Protein AF-A0A960N0N1-F1 (afdb_monomer_lite)

Radius of gyration: 15.4 Å; chains: 1; bounding box: 35×18×45 Å

Foldseek 3Di:
DPPQQCPLLVVLVVLVVVLVVCCVVCVVLVVVLQVQLVVQLCVQQVQQVVPDPVDQGNYHVSCCVVPVGHPSSSSNSSSCRSCVRCVVCVVVVHDDDPD

Sequence (99 aa):
MIPEHYVWLTWATSFLLPWGALFLAFPDRRKAMIWSSLFTMPFGLTEPLFVPEYWNPPSLFDLAQKTGFDLESLVFCFAIGGVGAVLYDLITRRKQIEL

Secondary structure (DSSP, 8-state):
---HHHHHHHHHHHTHHHHHHHHHH-GGGHHHHHHHHHHHGGGGGGHHHHS-TT-----GGGHHHHHS--HHHHHHHHHHHHHHHHHHHHHHT------

Structure (mmCIF, N/CA/C/O backbone):
data_AF-A0A960N0N1-F1
#
_entry.id   AF-A0A960N0N1-F1
#
loop_
_atom_site.group_PDB
_atom_site.id
_atom_site.type_symbol
_atom_site.label_atom_id
_atom_site.label_alt_id
_atom_site.label_comp_id
_atom_site.label_asym_id
_atom_site.label_entity_id
_atom_site.label_seq_id
_atom_site.pdbx_PDB_ins_code
_atom_site.Cartn_x
_atom_site.Cartn_y
_atom_site.Cartn_z
_atom_site.occupancy
_atom_site.B_iso_or_equiv
_atom_site.auth_seq_id
_atom_site.auth_comp_id
_atom_site.auth_asym_id
_atom_site.auth_atom_id
_atom_site.pdbx_PDB_model_num
ATOM 1 N N . MET A 1 1 ? -6.997 -7.630 -24.934 1.00 61.03 1 MET A N 1
ATOM 2 C CA . MET A 1 1 ? -5.742 -8.092 -24.308 1.00 61.03 1 MET A CA 1
ATOM 3 C C . MET A 1 1 ? -5.096 -6.880 -23.671 1.00 61.03 1 MET A C 1
ATOM 5 O O . MET A 1 1 ? -5.067 -5.844 -24.325 1.00 61.03 1 MET A O 1
ATOM 9 N N . ILE A 1 2 ? -4.716 -6.958 -22.396 1.00 63.75 2 ILE A N 1
ATOM 10 C CA . ILE A 1 2 ? -4.048 -5.841 -21.713 1.00 63.75 2 ILE A CA 1
ATOM 11 C C . ILE A 1 2 ? -2.621 -5.769 -22.277 1.00 63.75 2 ILE A C 1
ATOM 13 O O . ILE A 1 2 ? -1.966 -6.810 -22.320 1.00 63.75 2 ILE A O 1
ATOM 17 N N . PRO A 1 3 ? -2.154 -4.604 -22.756 1.00 74.44 3 PRO A N 1
ATOM 18 C CA . PRO A 1 3 ? -0.768 -4.436 -23.177 1.00 74.44 3 PRO A CA 1
ATOM 19 C C . PRO A 1 3 ? 0.203 -4.800 -22.048 1.00 74.44 3 PRO A C 1
ATOM 21 O O . PRO A 1 3 ? -0.056 -4.467 -20.893 1.00 74.44 3 PRO A O 1
ATOM 24 N N . GLU A 1 4 ? 1.318 -5.456 -22.371 1.00 69.19 4 GLU A N 1
ATOM 25 C CA . GLU A 1 4 ? 2.260 -6.011 -21.379 1.00 69.19 4 GLU A CA 1
ATOM 26 C C . GLU A 1 4 ? 2.761 -4.965 -20.369 1.00 69.19 4 GLU A C 1
ATOM 28 O O . GLU A 1 4 ? 2.865 -5.258 -19.181 1.00 69.19 4 GLU A O 1
ATOM 33 N N . HIS A 1 5 ? 2.927 -3.717 -20.812 1.00 69.19 5 HIS A N 1
ATOM 34 C CA . HIS A 1 5 ? 3.337 -2.584 -19.978 1.00 69.19 5 HIS A CA 1
ATOM 35 C C . HIS A 1 5 ? 2.308 -2.143 -18.923 1.00 69.19 5 HIS A C 1
ATOM 37 O O . HIS A 1 5 ? 2.649 -1.426 -17.990 1.00 69.19 5 HIS A O 1
ATOM 43 N N . TYR A 1 6 ? 1.038 -2.539 -19.052 1.00 73.81 6 TYR A N 1
ATOM 44 C CA . TYR A 1 6 ? -0.001 -2.235 -18.063 1.00 73.81 6 TYR A CA 1
ATOM 45 C C . TYR A 1 6 ? -0.303 -3.409 -17.137 1.00 73.81 6 TYR A C 1
ATOM 47 O O . TYR A 1 6 ? -1.053 -3.234 -16.176 1.00 73.81 6 TYR A O 1
ATOM 55 N N . VAL A 1 7 ? 0.228 -4.604 -17.409 1.00 81.38 7 VAL A N 1
ATOM 56 C CA . VAL A 1 7 ? -0.105 -5.809 -16.636 1.00 81.38 7 VAL A CA 1
ATOM 57 C C . VAL A 1 7 ? 0.303 -5.623 -15.176 1.00 81.38 7 VAL A C 1
ATOM 59 O O . VAL A 1 7 ? -0.528 -5.796 -14.285 1.00 81.38 7 VAL A O 1
ATOM 62 N N . TRP A 1 8 ? 1.535 -5.178 -14.936 1.00 77.50 8 TRP A N 1
ATOM 63 C CA . TRP A 1 8 ? 2.066 -4.950 -13.591 1.00 77.50 8 TRP A CA 1
ATOM 64 C C . TRP A 1 8 ? 1.306 -3.863 -12.838 1.00 77.50 8 TRP A C 1
ATOM 66 O O . TRP A 1 8 ? 0.871 -4.089 -11.708 1.00 77.50 8 TRP A O 1
ATOM 76 N N . LEU A 1 9 ? 1.026 -2.736 -13.498 1.00 80.75 9 LEU A N 1
ATOM 77 C CA . LEU A 1 9 ? 0.237 -1.661 -12.901 1.00 80.75 9 LEU A CA 1
ATOM 78 C C . LEU A 1 9 ? -1.183 -2.125 -12.558 1.00 80.75 9 LEU A C 1
ATOM 80 O O . LEU A 1 9 ? -1.710 -1.788 -11.496 1.00 80.75 9 LEU A O 1
ATOM 84 N N . THR A 1 10 ? -1.803 -2.912 -13.438 1.00 84.62 10 THR A N 1
ATOM 85 C CA . THR A 1 10 ? -3.163 -3.428 -13.236 1.00 84.62 10 THR A CA 1
ATOM 86 C C . THR A 1 10 ? -3.216 -4.336 -12.011 1.00 84.62 10 THR A C 1
ATOM 88 O O . THR A 1 10 ? -4.112 -4.194 -11.175 1.00 84.62 10 THR A O 1
ATOM 91 N N . TRP A 1 11 ? -2.241 -5.233 -11.859 1.00 83.31 11 TRP A N 1
ATOM 92 C CA . TRP A 1 11 ? -2.147 -6.104 -10.689 1.00 83.31 11 TRP A CA 1
ATOM 93 C C . TRP A 1 11 ? -1.851 -5.323 -9.410 1.00 83.31 11 TRP A C 1
ATOM 95 O O . TRP A 1 11 ? -2.570 -5.502 -8.428 1.00 83.31 11 TRP A O 1
ATOM 105 N N . ALA A 1 12 ? -0.880 -4.405 -9.427 1.00 85.56 12 ALA A N 1
ATOM 106 C CA . ALA A 1 12 ? -0.570 -3.556 -8.276 1.00 85.56 12 ALA A CA 1
ATOM 107 C C . ALA A 1 12 ? -1.798 -2.750 -7.819 1.00 85.56 12 ALA A C 1
ATOM 109 O O . ALA A 1 12 ? -2.160 -2.753 -6.643 1.00 85.56 12 ALA A O 1
ATOM 110 N N . THR A 1 13 ? -2.515 -2.141 -8.765 1.00 86.69 13 THR A N 1
ATOM 111 C CA . THR A 1 13 ? -3.741 -1.377 -8.489 1.00 86.69 13 THR A CA 1
ATOM 112 C C . THR A 1 13 ? -4.875 -2.274 -7.994 1.00 86.69 13 THR A C 1
ATOM 114 O O . THR A 1 13 ? -5.679 -1.851 -7.167 1.00 86.69 13 THR A O 1
ATOM 117 N N . SER A 1 14 ? -4.936 -3.536 -8.423 1.00 90.12 14 SER A N 1
ATOM 118 C CA . SER A 1 14 ? -5.946 -4.481 -7.929 1.00 90.12 14 SER A CA 1
ATOM 119 C C . SER A 1 14 ? -5.830 -4.723 -6.419 1.00 90.12 14 SER A C 1
ATOM 121 O O . SER A 1 14 ? -6.849 -4.931 -5.763 1.00 90.12 14 SER A O 1
ATOM 123 N N . PHE A 1 15 ? -4.633 -4.603 -5.829 1.00 88.00 15 PHE A N 1
ATOM 124 C CA . PHE A 1 15 ? -4.446 -4.655 -4.371 1.00 88.00 15 PHE A CA 1
ATOM 125 C C . PHE A 1 15 ? -4.953 -3.406 -3.636 1.00 88.00 15 PHE A C 1
ATOM 127 O O . PHE A 1 15 ? -5.234 -3.478 -2.437 1.00 88.00 15 PHE A O 1
ATOM 134 N N . LEU A 1 16 ? -5.175 -2.283 -4.328 1.00 90.38 16 LEU A N 1
ATOM 135 C CA . LEU A 1 16 ? -5.871 -1.141 -3.731 1.00 90.38 16 LEU A CA 1
ATOM 136 C C . LEU A 1 16 ? -7.359 -1.424 -3.501 1.00 90.38 16 LEU A C 1
ATOM 138 O O . LEU A 1 16 ? -7.964 -0.766 -2.659 1.00 90.38 16 LEU A O 1
ATOM 142 N N . LEU A 1 17 ? -7.959 -2.405 -4.186 1.00 92.75 17 LEU A N 1
ATOM 143 C CA . LEU A 1 17 ? -9.361 -2.778 -3.970 1.00 92.75 17 LEU A CA 1
ATOM 144 C C . LEU A 1 17 ? -9.620 -3.297 -2.544 1.00 92.75 17 LEU A C 1
ATOM 146 O O . LEU A 1 17 ? -10.474 -2.717 -1.869 1.00 92.75 17 LEU A O 1
ATOM 150 N N . PRO A 1 18 ? -8.907 -4.323 -2.025 1.00 91.69 18 PRO A N 1
ATOM 151 C CA . PRO A 1 18 ? -9.079 -4.749 -0.639 1.00 91.69 18 PRO A CA 1
ATOM 152 C C . PRO A 1 18 ? -8.662 -3.663 0.358 1.00 91.69 18 PRO A C 1
ATOM 154 O O . PRO A 1 18 ? -9.332 -3.501 1.377 1.00 91.69 18 PRO A O 1
ATOM 157 N N . TRP A 1 19 ? -7.626 -2.871 0.058 1.00 93.31 19 TRP A N 1
ATOM 158 C CA . TRP A 1 19 ? -7.255 -1.720 0.888 1.00 93.31 19 TRP A CA 1
ATOM 159 C C . TRP A 1 19 ? -8.410 -0.715 1.002 1.00 93.31 19 TRP A C 1
ATOM 161 O O . TRP A 1 19 ? -8.806 -0.349 2.105 1.00 93.31 19 TRP A O 1
ATOM 171 N N . GLY A 1 20 ? -9.012 -0.330 -0.126 1.00 91.88 20 GLY A N 1
ATOM 172 C CA . GLY A 1 20 ? -10.136 0.601 -0.188 1.00 91.88 20 GLY A CA 1
ATOM 173 C C . GLY A 1 20 ? -11.393 0.043 0.474 1.00 91.88 20 GLY A C 1
ATOM 174 O O . GLY A 1 20 ? -12.067 0.758 1.213 1.00 91.88 20 GLY A O 1
ATOM 175 N N . ALA A 1 21 ? -11.676 -1.248 0.288 1.00 92.94 21 ALA A N 1
ATOM 176 C CA . ALA A 1 21 ? -12.785 -1.922 0.955 1.00 92.94 21 ALA A CA 1
ATOM 177 C C . ALA A 1 21 ? -12.636 -1.880 2.485 1.00 92.94 21 ALA A C 1
ATOM 179 O O . ALA A 1 21 ? -13.578 -1.499 3.181 1.00 92.94 21 ALA A O 1
ATOM 180 N N . LEU A 1 22 ? -11.446 -2.194 3.012 1.00 90.12 22 LEU A N 1
ATOM 181 C CA . LEU A 1 22 ? -11.157 -2.107 4.448 1.00 90.12 22 LEU A CA 1
ATOM 182 C C . LEU A 1 22 ? -11.195 -0.661 4.954 1.00 90.12 22 LEU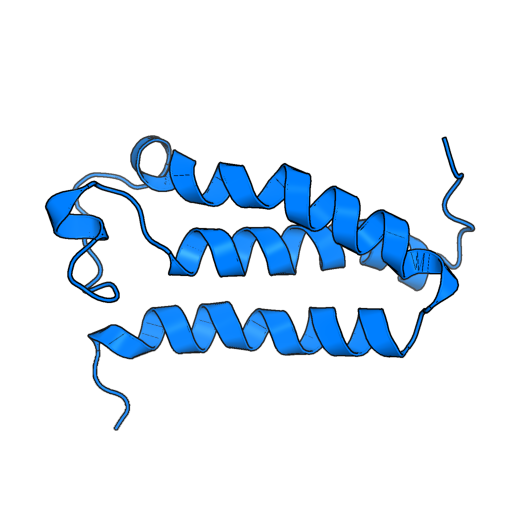 A C 1
ATOM 184 O O . LEU A 1 22 ? -11.762 -0.392 6.012 1.00 90.12 22 LEU A O 1
ATOM 188 N N . PHE A 1 23 ? -10.658 0.278 4.175 1.00 90.12 23 PHE A N 1
ATOM 189 C CA . PHE A 1 23 ? -10.662 1.700 4.503 1.00 90.12 23 PHE A CA 1
ATOM 190 C C . PHE A 1 23 ? -12.088 2.263 4.615 1.00 90.12 23 PHE A C 1
ATOM 192 O O . PHE A 1 23 ? -12.386 3.061 5.510 1.00 90.12 23 PHE A O 1
ATOM 199 N N . LEU A 1 24 ? -12.994 1.843 3.728 1.00 91.56 24 LEU A N 1
ATOM 200 C CA . LEU A 1 24 ? -14.402 2.236 3.767 1.00 91.56 24 LEU A CA 1
ATOM 201 C C . LEU A 1 24 ? -15.162 1.540 4.903 1.00 91.56 24 LEU A C 1
ATOM 203 O O . LEU A 1 24 ? -15.926 2.212 5.594 1.00 91.56 24 LEU A O 1
ATOM 207 N N . ALA A 1 25 ? -14.920 0.246 5.128 1.00 90.88 25 ALA A N 1
ATOM 208 C CA . ALA A 1 25 ? -15.612 -0.551 6.142 1.00 90.88 25 ALA A CA 1
ATOM 209 C C . ALA A 1 25 ? -15.217 -0.205 7.591 1.00 90.88 25 ALA A C 1
ATOM 211 O O . ALA A 1 25 ? -16.056 -0.304 8.484 1.00 90.88 25 ALA A O 1
ATOM 212 N N . PHE A 1 26 ? -13.968 0.215 7.836 1.00 88.25 26 PHE A N 1
ATOM 213 C CA . PHE A 1 26 ? -13.432 0.433 9.186 1.00 88.25 26 PHE A CA 1
ATOM 214 C C . PHE A 1 26 ? -12.891 1.862 9.372 1.00 88.25 26 PHE A C 1
ATOM 216 O O . PHE A 1 26 ? -11.673 2.074 9.376 1.00 88.25 26 PHE A O 1
ATOM 223 N N . PRO A 1 27 ? -13.771 2.868 9.562 1.00 84.94 27 PRO A N 1
ATOM 224 C CA . PRO A 1 27 ? -13.362 4.266 9.703 1.00 84.94 27 PRO A CA 1
ATOM 225 C C . PRO A 1 27 ? -12.411 4.508 10.883 1.00 84.94 27 PRO A C 1
ATOM 227 O O . PRO A 1 27 ? -11.485 5.311 10.763 1.00 84.94 27 PRO A O 1
ATOM 230 N N . ASP A 1 28 ? -12.571 3.750 11.969 1.00 84.88 28 ASP A N 1
ATOM 231 C CA . ASP A 1 28 ? -11.749 3.849 13.182 1.00 84.88 28 ASP A CA 1
ATOM 232 C C . ASP A 1 28 ? -10.273 3.481 12.948 1.00 84.88 28 ASP A C 1
ATOM 234 O O . ASP A 1 28 ? -9.400 3.856 13.726 1.00 84.88 28 ASP A O 1
ATOM 238 N N . ARG A 1 29 ? -9.971 2.740 11.873 1.00 83.75 29 ARG A N 1
ATOM 239 C CA . ARG A 1 29 ? -8.626 2.221 11.567 1.00 83.75 29 ARG A CA 1
ATOM 240 C C . ARG A 1 29 ? -7.913 2.977 10.450 1.00 83.75 29 ARG A C 1
ATOM 242 O O . ARG A 1 29 ? -6.746 2.710 10.171 1.00 83.75 29 ARG A O 1
ATOM 249 N N . ARG A 1 30 ? -8.572 3.965 9.837 1.00 88.00 30 ARG A N 1
ATOM 250 C CA . ARG A 1 30 ? -8.052 4.707 8.675 1.00 88.00 30 ARG A CA 1
ATOM 251 C C . ARG A 1 30 ? -6.709 5.371 8.937 1.00 88.00 30 ARG A C 1
ATOM 253 O O . ARG A 1 30 ? -5.840 5.328 8.072 1.00 88.00 30 ARG A O 1
ATOM 260 N N . LYS A 1 31 ? -6.525 5.963 10.123 1.00 87.00 31 LYS A N 1
ATOM 261 C CA . LYS A 1 31 ? -5.257 6.610 10.493 1.00 87.00 31 LYS A CA 1
ATOM 262 C C . LYS A 1 31 ? -4.103 5.612 10.458 1.00 87.00 31 LYS A C 1
ATOM 264 O O . LYS A 1 31 ? -3.103 5.881 9.806 1.00 87.00 31 LYS A O 1
ATOM 269 N N . ALA A 1 32 ? -4.265 4.459 11.104 1.00 86.75 32 ALA A N 1
ATOM 270 C CA . ALA A 1 32 ? -3.245 3.419 11.118 1.00 86.75 32 ALA A CA 1
ATOM 271 C C . ALA A 1 32 ? -2.958 2.871 9.714 1.00 86.75 32 ALA A C 1
ATOM 273 O O . ALA A 1 32 ? -1.794 2.712 9.351 1.00 86.75 32 ALA A O 1
A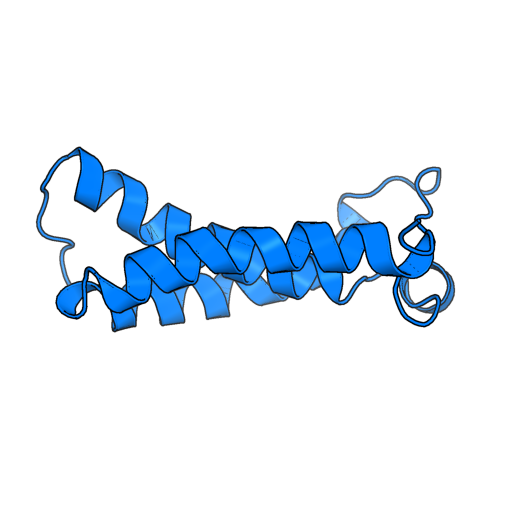TOM 274 N N . MET A 1 33 ? -4.002 2.653 8.903 1.00 90.44 33 MET A N 1
ATOM 275 C CA . MET A 1 33 ? -3.838 2.233 7.510 1.00 90.44 33 MET A CA 1
ATOM 276 C C . MET A 1 33 ? -3.025 3.251 6.714 1.00 90.44 33 MET A C 1
ATOM 278 O O . MET A 1 33 ? -2.053 2.861 6.079 1.00 90.44 33 MET A O 1
ATOM 282 N N . ILE A 1 34 ? -3.376 4.541 6.761 1.00 89.94 34 ILE A N 1
ATOM 283 C CA . ILE A 1 34 ? -2.666 5.593 6.015 1.00 89.94 34 ILE A CA 1
ATOM 284 C C . ILE A 1 34 ? -1.214 5.692 6.476 1.00 89.94 34 ILE A C 1
ATOM 286 O O . ILE A 1 34 ? -0.322 5.685 5.635 1.00 89.94 34 ILE A O 1
ATOM 290 N N . TRP A 1 35 ? -0.967 5.741 7.788 1.00 91.56 35 TRP A N 1
ATOM 291 C CA . TRP A 1 35 ? 0.392 5.831 8.319 1.00 91.56 35 TRP A CA 1
ATOM 292 C C . TRP A 1 35 ? 1.237 4.630 7.915 1.00 91.56 35 TRP A C 1
ATOM 294 O O . TRP A 1 35 ? 2.329 4.808 7.383 1.00 91.56 35 TRP A O 1
ATOM 304 N N . SER A 1 36 ? 0.724 3.411 8.089 1.00 89.56 36 SER A N 1
ATOM 305 C CA . SER A 1 36 ? 1.455 2.214 7.679 1.00 89.56 36 SER A CA 1
ATOM 306 C C . SER A 1 36 ? 1.702 2.184 6.171 1.00 89.56 36 SER A C 1
ATOM 308 O O . SER A 1 36 ? 2.825 1.920 5.748 1.00 89.56 36 SER A O 1
ATOM 310 N N . SER A 1 37 ? 0.700 2.534 5.360 1.00 90.12 37 SER A N 1
ATOM 311 C CA . SER A 1 37 ? 0.836 2.593 3.897 1.00 90.12 37 SER A CA 1
ATOM 312 C C . SER A 1 37 ? 1.884 3.628 3.472 1.00 90.12 37 SER A C 1
ATOM 314 O O . SER A 1 37 ? 2.692 3.362 2.591 1.00 90.12 37 SER A O 1
ATOM 316 N N . LEU A 1 38 ? 1.929 4.791 4.130 1.00 89.00 38 LEU A N 1
ATOM 317 C CA . LEU A 1 38 ? 2.886 5.857 3.825 1.00 89.00 38 LEU A CA 1
ATOM 318 C C . LEU A 1 38 ? 4.318 5.495 4.241 1.00 89.00 38 LEU A C 1
ATOM 320 O O . LEU A 1 38 ? 5.255 5.825 3.526 1.00 89.00 38 LEU A O 1
ATOM 324 N N . PHE A 1 39 ? 4.498 4.802 5.369 1.00 88.50 39 PHE A N 1
ATOM 325 C CA . PHE A 1 39 ? 5.818 4.332 5.811 1.00 88.50 39 PHE A CA 1
ATOM 326 C C . PHE A 1 39 ? 6.334 3.140 5.000 1.00 88.50 39 PHE A C 1
ATOM 328 O O . PHE A 1 39 ? 7.542 2.982 4.846 1.00 88.50 39 PHE A O 1
ATOM 335 N N . THR A 1 40 ? 5.436 2.301 4.484 1.00 86.38 40 THR A N 1
ATOM 336 C CA . THR A 1 40 ? 5.796 1.134 3.663 1.00 86.38 40 THR A CA 1
ATOM 337 C C . THR A 1 40 ? 5.980 1.485 2.191 1.00 86.38 40 THR A C 1
ATOM 339 O O . THR A 1 40 ? 6.787 0.852 1.522 1.00 86.38 40 THR A O 1
ATOM 342 N N . MET A 1 41 ? 5.309 2.523 1.689 1.00 86.38 41 MET A N 1
ATOM 343 C CA . MET A 1 41 ? 5.427 2.978 0.302 1.00 86.38 41 MET A CA 1
ATOM 344 C C . MET A 1 41 ? 6.886 3.203 -0.152 1.00 86.38 41 MET A C 1
ATOM 346 O O . MET A 1 41 ? 7.227 2.671 -1.203 1.00 86.38 41 MET A O 1
ATOM 350 N N . PRO A 1 42 ? 7.784 3.883 0.597 1.00 85.44 42 PRO A N 1
ATOM 351 C CA . PRO A 1 42 ? 9.182 4.067 0.197 1.00 85.44 42 PRO A CA 1
ATOM 352 C C . PRO A 1 42 ? 9.962 2.769 -0.031 1.00 85.44 42 PRO A C 1
ATOM 354 O O . PRO A 1 42 ? 10.941 2.787 -0.769 1.00 85.44 42 PRO A O 1
ATOM 357 N N . PHE A 1 43 ? 9.534 1.642 0.550 1.00 81.50 43 PHE A N 1
ATOM 358 C CA . PHE A 1 43 ? 10.146 0.339 0.268 1.00 81.50 43 PHE A CA 1
ATOM 359 C C . PHE A 1 43 ? 9.870 -0.142 -1.163 1.00 81.50 43 PHE A C 1
ATOM 361 O O . PHE A 1 43 ? 10.600 -0.982 -1.667 1.00 81.50 43 PHE A O 1
ATOM 368 N N . GLY A 1 44 ? 8.890 0.425 -1.868 1.00 80.12 44 GLY A N 1
ATOM 369 C CA . GLY A 1 44 ? 8.756 0.195 -3.308 1.00 80.12 44 GLY A CA 1
ATOM 370 C C . GLY A 1 44 ? 9.954 0.733 -4.103 1.00 80.12 44 GLY A C 1
ATOM 371 O O . GLY A 1 44 ? 10.289 0.179 -5.139 1.00 80.12 44 GLY A O 1
ATOM 372 N N . LEU A 1 45 ? 10.661 1.758 -3.598 1.00 76.69 45 LEU A N 1
ATOM 373 C CA . LEU A 1 45 ? 11.868 2.303 -4.243 1.00 76.69 45 LEU A CA 1
ATOM 374 C C . LEU A 1 45 ? 13.115 1.448 -4.010 1.00 76.69 45 LEU A C 1
ATOM 376 O O . LEU A 1 45 ? 14.139 1.682 -4.646 1.00 76.69 45 LEU A O 1
ATOM 380 N N . THR A 1 46 ? 13.067 0.497 -3.076 1.00 73.69 46 THR A N 1
ATOM 381 C CA . THR A 1 46 ? 14.203 -0.382 -2.780 1.00 73.69 46 THR A CA 1
ATOM 382 C C . THR A 1 46 ? 14.198 -1.651 -3.626 1.00 73.69 46 THR A C 1
ATOM 384 O O . THR A 1 46 ? 15.059 -2.503 -3.433 1.00 73.69 46 THR A O 1
ATOM 387 N N . GLU A 1 47 ? 13.307 -1.750 -4.617 1.00 69.44 47 GLU A N 1
ATOM 388 C CA . GLU A 1 47 ? 13.289 -2.804 -5.635 1.00 69.44 47 GLU A CA 1
ATOM 389 C C . GLU A 1 47 ? 14.665 -3.198 -6.197 1.00 69.44 47 GLU A C 1
ATOM 391 O O . GLU A 1 47 ? 14.957 -4.393 -6.189 1.00 69.44 47 GLU A O 1
ATOM 396 N N . PRO A 1 48 ? 15.563 -2.267 -6.585 1.00 65.62 48 PRO A N 1
ATOM 397 C CA . PRO A 1 48 ? 16.866 -2.646 -7.137 1.00 65.62 48 PRO A CA 1
ATOM 398 C C . PRO A 1 48 ? 17.802 -3.338 -6.128 1.00 65.62 48 PRO A C 1
ATOM 400 O O . PRO A 1 48 ? 18.811 -3.914 -6.525 1.00 65.62 48 PRO A O 1
ATOM 403 N N . LEU A 1 49 ? 17.491 -3.315 -4.825 1.00 63.66 49 LEU A N 1
ATOM 404 C CA . LEU A 1 49 ? 18.213 -4.093 -3.807 1.00 63.66 49 LEU A CA 1
ATOM 405 C C . LEU A 1 49 ? 17.692 -5.533 -3.676 1.00 63.66 49 LEU A C 1
ATOM 407 O O . LEU A 1 49 ? 18.406 -6.390 -3.156 1.00 63.66 49 LEU A O 1
ATOM 411 N N . PHE A 1 50 ? 16.456 -5.797 -4.106 1.00 59.25 50 PHE A N 1
ATOM 412 C CA . PHE A 1 50 ? 15.771 -7.082 -3.926 1.00 59.25 50 PHE A CA 1
ATOM 413 C C . PHE A 1 50 ? 15.558 -7.844 -5.236 1.00 59.25 50 PHE A C 1
ATOM 415 O O . PHE A 1 50 ? 15.448 -9.071 -5.211 1.00 59.25 50 PHE A O 1
ATOM 422 N N . VAL A 1 51 ? 15.500 -7.138 -6.365 1.00 61.47 51 VAL A N 1
ATOM 423 C CA . VAL A 1 51 ? 15.280 -7.706 -7.693 1.00 61.47 51 VAL A CA 1
ATOM 424 C C . VAL A 1 51 ? 16.635 -7.984 -8.348 1.00 61.47 51 VAL A C 1
ATOM 426 O O . VAL A 1 51 ? 17.414 -7.058 -8.570 1.00 61.47 51 VAL A O 1
ATOM 429 N N . PRO A 1 52 ? 16.955 -9.252 -8.657 1.00 62.78 52 PRO A N 1
ATOM 430 C CA . PRO A 1 52 ? 18.172 -9.586 -9.384 1.00 62.78 52 PRO A CA 1
ATOM 431 C C . PRO A 1 52 ? 18.129 -9.044 -10.821 1.00 62.78 52 PRO A C 1
ATOM 433 O O . PRO A 1 52 ? 17.075 -9.060 -11.452 1.00 62.78 52 PRO A O 1
ATOM 436 N N . GLU A 1 53 ? 19.288 -8.686 -11.384 1.00 62.78 53 GLU A N 1
ATOM 437 C CA . GLU A 1 53 ? 19.449 -8.112 -12.740 1.00 62.78 53 GLU A CA 1
ATOM 438 C C . GLU A 1 53 ? 18.775 -8.892 -13.888 1.00 62.78 53 GLU A C 1
ATOM 440 O O . GLU A 1 53 ? 18.555 -8.333 -14.960 1.00 62.78 53 GLU A O 1
ATOM 445 N N . TYR A 1 54 ? 18.433 -10.174 -13.704 1.00 60.03 54 TYR A N 1
ATOM 446 C CA . TYR A 1 54 ? 17.768 -10.970 -14.743 1.00 60.03 54 TYR A CA 1
ATOM 447 C C . TYR A 1 54 ? 16.272 -10.653 -14.906 1.00 60.03 54 TYR A C 1
ATOM 449 O O . TYR A 1 54 ? 15.672 -11.063 -15.902 1.00 60.03 54 TYR A O 1
ATOM 457 N N . TRP A 1 55 ? 15.651 -9.975 -13.937 1.00 64.81 55 TRP A N 1
ATOM 458 C CA . TRP A 1 55 ? 14.220 -9.682 -13.944 1.00 64.81 55 TRP A CA 1
ATOM 459 C C . TRP A 1 55 ? 13.970 -8.227 -14.344 1.00 64.81 55 TRP A C 1
ATOM 461 O O . TRP A 1 55 ? 14.098 -7.316 -13.533 1.00 64.81 55 TRP A O 1
ATOM 471 N N . ASN A 1 56 ? 13.615 -8.023 -15.614 1.00 64.00 56 ASN A N 1
ATOM 472 C CA . ASN A 1 56 ? 13.402 -6.703 -16.202 1.00 64.00 56 ASN A CA 1
ATOM 473 C C . ASN A 1 56 ? 11.986 -6.596 -16.798 1.00 64.00 56 ASN A C 1
ATOM 475 O O . ASN A 1 56 ? 11.799 -6.842 -17.997 1.00 64.00 56 ASN A O 1
ATOM 479 N N . PRO A 1 57 ? 10.963 -6.325 -15.969 1.00 64.75 57 PRO A N 1
ATOM 480 C CA . PRO A 1 57 ? 9.601 -6.202 -16.451 1.00 64.75 57 PRO A CA 1
ATOM 481 C C . PRO A 1 57 ? 9.455 -4.940 -17.319 1.00 64.75 57 PRO A C 1
ATOM 483 O O . PRO A 1 57 ? 10.034 -3.899 -17.005 1.00 64.75 57 PRO A O 1
ATOM 486 N N . PRO A 1 58 ? 8.666 -4.989 -18.407 1.00 61.94 58 PRO A N 1
ATOM 487 C CA . PRO A 1 58 ? 8.256 -3.779 -19.104 1.00 61.94 58 PRO A CA 1
ATOM 488 C C . PRO A 1 58 ? 7.301 -3.011 -18.184 1.00 61.94 58 PRO A C 1
ATOM 490 O O . PRO A 1 58 ? 6.107 -3.309 -18.135 1.00 61.94 58 PRO A O 1
ATOM 493 N N . SER A 1 59 ? 7.834 -2.083 -17.395 1.00 61.25 59 SER A N 1
ATOM 494 C CA . SER A 1 59 ? 7.042 -1.236 -16.507 1.00 61.25 59 SER A CA 1
ATOM 495 C C . SER A 1 59 ? 6.524 0.006 -17.218 1.00 61.25 59 SER A C 1
ATOM 497 O O . SER A 1 59 ? 6.936 0.337 -18.338 1.00 61.25 59 SER A O 1
ATOM 499 N N . LEU A 1 60 ? 5.576 0.704 -16.590 1.00 57.53 60 LEU A N 1
ATOM 500 C CA . LEU A 1 60 ? 5.050 1.957 -17.117 1.00 57.53 60 LEU A CA 1
ATOM 501 C C . LEU A 1 60 ? 6.216 2.923 -17.408 1.00 57.53 60 LEU A C 1
ATOM 503 O O . LEU A 1 60 ? 7.015 3.220 -16.528 1.00 57.53 60 LEU A O 1
ATOM 507 N N . PHE A 1 61 ? 6.313 3.439 -18.637 1.00 58.81 61 PHE A N 1
ATOM 508 C CA . PHE A 1 61 ? 7.377 4.362 -19.091 1.00 58.81 61 PHE A CA 1
ATOM 509 C C . PHE A 1 61 ? 8.815 3.801 -19.176 1.00 58.81 61 PHE A C 1
ATOM 511 O O . PHE A 1 61 ? 9.753 4.587 -19.391 1.00 58.81 61 PHE A O 1
ATOM 518 N N . ASP A 1 62 ? 8.995 2.482 -19.058 1.00 61.81 62 ASP A N 1
ATOM 519 C CA . ASP A 1 62 ? 10.306 1.822 -18.972 1.00 61.81 62 ASP A CA 1
ATOM 520 C C . ASP A 1 62 ? 11.137 2.322 -17.771 1.00 61.81 62 ASP A C 1
ATOM 522 O O . ASP A 1 62 ? 12.361 2.457 -17.855 1.00 61.81 62 ASP A O 1
ATOM 526 N N . LEU A 1 63 ? 10.478 2.661 -16.656 1.00 59.56 63 LEU A N 1
ATOM 527 C CA . LEU A 1 63 ? 11.129 3.172 -15.441 1.00 59.56 63 LEU A CA 1
ATOM 528 C C . LEU A 1 63 ? 12.067 2.124 -14.813 1.00 59.56 63 LEU A C 1
ATOM 530 O O . LEU A 1 63 ? 13.204 2.461 -14.481 1.00 59.56 63 LEU A O 1
ATOM 534 N N . ALA A 1 64 ? 11.688 0.844 -14.802 1.00 61.78 64 ALA A N 1
ATOM 535 C CA . ALA A 1 64 ? 12.565 -0.267 -14.410 1.00 61.78 64 ALA A CA 1
ATOM 536 C C . ALA A 1 64 ? 13.861 -0.258 -15.225 1.00 61.78 64 ALA A C 1
ATOM 538 O O . ALA A 1 64 ? 14.952 -0.387 -14.677 1.00 61.78 64 ALA A O 1
ATOM 539 N N . GLN A 1 65 ? 13.754 -0.036 -16.537 1.00 59.81 65 GLN A N 1
ATOM 540 C CA . GLN A 1 65 ? 14.901 -0.060 -17.446 1.00 59.81 65 GLN A CA 1
ATOM 541 C C . GLN A 1 65 ? 15.775 1.190 -17.343 1.00 59.81 65 GLN A C 1
ATOM 543 O O . GLN A 1 65 ? 16.979 1.119 -17.578 1.00 59.81 65 GLN A O 1
ATOM 548 N N . LYS A 1 66 ? 15.185 2.347 -17.022 1.00 60.94 66 LYS A N 1
ATOM 549 C CA . LYS A 1 66 ? 15.895 3.636 -16.980 1.00 60.94 66 LYS A CA 1
ATOM 550 C C . LYS A 1 66 ? 16.476 3.965 -15.614 1.00 60.94 66 LYS A C 1
ATOM 552 O O . LYS A 1 66 ? 17.508 4.627 -15.543 1.00 60.94 66 LYS A O 1
ATOM 557 N N . THR A 1 67 ? 15.799 3.563 -14.546 1.00 62.09 67 THR A N 1
ATOM 558 C CA . THR A 1 67 ? 16.116 3.983 -13.178 1.00 62.09 67 THR A CA 1
ATOM 559 C C . THR A 1 67 ? 16.185 2.830 -12.183 1.00 62.09 67 THR A C 1
ATOM 561 O O . THR A 1 67 ? 16.609 3.055 -11.052 1.00 62.09 67 THR A O 1
ATOM 564 N N . GLY A 1 68 ? 15.814 1.609 -12.584 1.00 63.94 68 GLY A N 1
ATOM 565 C CA . GLY A 1 68 ? 15.863 0.425 -11.723 1.00 63.94 68 GLY A CA 1
ATOM 566 C C . GLY A 1 68 ? 14.762 0.365 -10.662 1.00 63.94 68 GLY A C 1
ATOM 567 O O . GLY A 1 68 ? 14.862 -0.461 -9.765 1.00 63.94 68 GLY A O 1
ATOM 568 N N . PHE A 1 69 ? 13.745 1.233 -10.729 1.00 67.94 69 PHE A N 1
ATOM 569 C CA . PHE A 1 69 ? 12.615 1.257 -9.792 1.00 67.94 69 PHE A CA 1
ATOM 570 C C . PHE A 1 69 ? 11.289 1.410 -10.541 1.00 67.94 69 PHE A C 1
ATOM 572 O O . PHE A 1 69 ? 11.244 2.147 -11.531 1.00 67.94 69 PHE A O 1
ATOM 579 N N . ASP A 1 70 ? 10.221 0.801 -10.016 1.00 74.38 70 ASP A N 1
ATOM 580 C CA . ASP A 1 70 ? 8.879 0.864 -10.600 1.00 74.38 70 ASP A CA 1
ATOM 581 C C . ASP A 1 70 ? 7.860 1.607 -9.722 1.00 74.38 70 ASP A C 1
ATOM 583 O O . ASP A 1 70 ? 7.845 1.535 -8.488 1.00 74.38 70 ASP A O 1
ATOM 587 N N . LEU A 1 71 ? 6.956 2.345 -10.376 1.00 75.56 71 LEU A N 1
ATOM 588 C CA . LEU A 1 71 ? 5.850 3.046 -9.709 1.00 75.56 71 LEU A CA 1
ATOM 589 C C . LEU A 1 71 ? 4.801 2.045 -9.198 1.00 75.56 71 LEU A C 1
ATOM 591 O O . LEU A 1 71 ? 4.124 2.275 -8.196 1.00 75.56 71 LEU A O 1
ATOM 595 N N . GLU A 1 72 ? 4.682 0.917 -9.884 1.00 80.56 72 GLU A N 1
ATOM 596 C CA . GLU A 1 72 ? 3.842 -0.220 -9.547 1.00 80.56 72 GLU A CA 1
ATOM 597 C C . GLU A 1 72 ? 4.168 -0.755 -8.148 1.00 80.56 72 GLU A C 1
ATOM 599 O O . GLU A 1 72 ? 3.261 -1.005 -7.348 1.00 80.56 72 GLU A O 1
ATOM 604 N N . SER A 1 73 ? 5.456 -0.841 -7.820 1.00 81.44 73 SER A N 1
ATOM 605 C CA . SER A 1 73 ? 5.952 -1.319 -6.529 1.00 81.44 73 SER A CA 1
ATOM 606 C C . SER A 1 73 ? 5.603 -0.368 -5.390 1.00 81.44 73 SER A C 1
ATOM 608 O O . SER A 1 73 ? 5.213 -0.815 -4.312 1.00 81.44 73 SER A O 1
ATOM 610 N N . LEU A 1 74 ? 5.616 0.947 -5.634 1.00 85.00 74 LEU A N 1
ATOM 611 C CA . LEU A 1 74 ? 5.131 1.942 -4.669 1.00 85.00 74 LEU A CA 1
ATOM 612 C C . LEU A 1 74 ? 3.647 1.734 -4.337 1.00 85.00 74 LEU A C 1
ATOM 614 O O . LEU A 1 74 ? 3.264 1.736 -3.165 1.00 85.00 74 LEU A O 1
ATOM 618 N N . VAL A 1 75 ? 2.814 1.531 -5.364 1.00 86.44 75 VAL A N 1
ATOM 619 C CA . VAL A 1 75 ? 1.366 1.304 -5.210 1.00 86.44 75 VAL A CA 1
ATOM 620 C C . VAL A 1 75 ? 1.093 -0.006 -4.472 1.00 86.44 75 VAL A C 1
ATOM 622 O O . VAL A 1 75 ? 0.248 -0.056 -3.576 1.00 86.44 75 VAL A O 1
ATOM 625 N N . PHE A 1 76 ? 1.834 -1.056 -4.813 1.00 86.56 76 PHE A N 1
ATOM 626 C CA . PHE A 1 76 ? 1.716 -2.359 -4.175 1.00 86.56 76 PHE A CA 1
ATOM 627 C C . PHE A 1 76 ? 2.137 -2.327 -2.699 1.00 86.56 76 PHE A C 1
ATOM 629 O O . PHE A 1 76 ? 1.377 -2.776 -1.835 1.00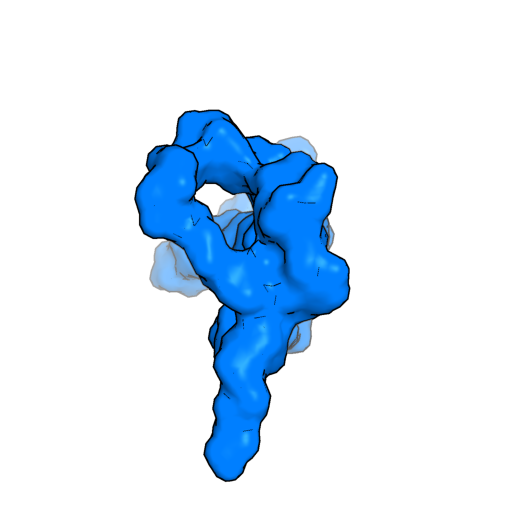 86.56 76 PHE A O 1
ATOM 636 N N . CYS A 1 77 ? 3.302 -1.748 -2.387 1.00 88.00 77 CYS A N 1
ATOM 637 C CA . CYS A 1 77 ? 3.785 -1.603 -1.013 1.00 88.00 77 CYS A CA 1
ATOM 638 C C . CYS A 1 77 ? 2.830 -0.759 -0.164 1.00 88.00 77 CYS A C 1
ATOM 640 O O . CYS A 1 77 ? 2.526 -1.144 0.965 1.00 88.00 77 CYS A O 1
ATOM 642 N N . PHE A 1 78 ? 2.291 0.329 -0.724 1.00 91.38 78 PHE A N 1
ATOM 643 C CA . PHE A 1 78 ? 1.251 1.126 -0.075 1.00 91.38 78 PHE A CA 1
ATOM 644 C C . PHE A 1 78 ? 0.026 0.265 0.276 1.00 91.38 78 PHE A C 1
ATOM 646 O O . PHE A 1 78 ? -0.421 0.244 1.425 1.00 91.38 78 PHE A O 1
ATOM 653 N N . ALA A 1 79 ? -0.500 -0.482 -0.701 1.00 90.06 79 ALA A N 1
ATOM 654 C CA . ALA A 1 79 ? -1.690 -1.304 -0.519 1.00 90.06 79 ALA A CA 1
ATOM 655 C C . ALA A 1 79 ? -1.483 -2.403 0.538 1.00 90.06 79 ALA A C 1
ATOM 657 O O . ALA A 1 79 ? -2.299 -2.552 1.451 1.00 90.06 79 ALA A O 1
ATOM 658 N N . ILE A 1 80 ? -0.380 -3.153 0.456 1.00 91.12 80 ILE A N 1
ATOM 659 C CA . ILE A 1 80 ? -0.103 -4.243 1.399 1.00 91.12 80 ILE A CA 1
ATOM 660 C C . ILE A 1 80 ? 0.228 -3.720 2.794 1.00 91.12 80 ILE A C 1
ATOM 662 O O . ILE A 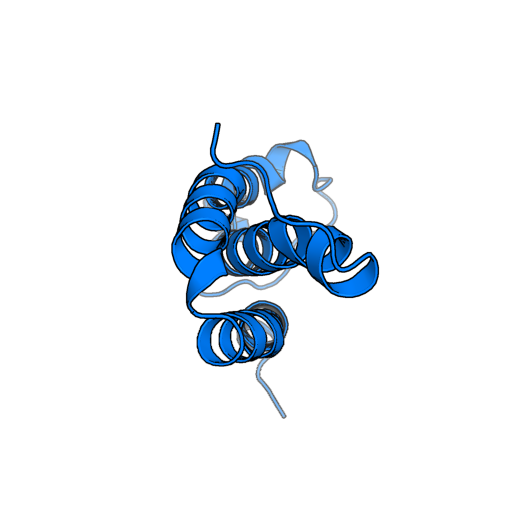1 80 ? -0.235 -4.317 3.764 1.00 91.12 80 ILE A O 1
ATOM 666 N N . GLY A 1 81 ? 0.965 -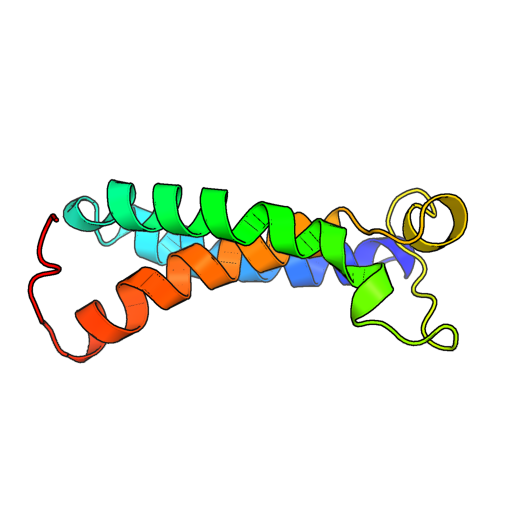2.616 2.926 1.00 89.69 81 GLY A N 1
ATOM 667 C CA . GLY A 1 81 ? 1.285 -2.049 4.235 1.00 89.69 81 GLY A CA 1
ATOM 668 C C . GLY A 1 81 ? 0.033 -1.681 5.024 1.00 89.69 81 GLY A C 1
ATOM 669 O O . GLY A 1 81 ? -0.156 -2.133 6.153 1.00 89.69 81 GLY A O 1
ATOM 670 N N . GLY A 1 82 ? -0.890 -0.948 4.393 1.00 88.56 82 GLY A N 1
ATOM 671 C CA . GLY A 1 82 ? -2.152 -0.578 5.030 1.00 88.56 82 GLY A CA 1
ATOM 672 C C . GLY A 1 82 ? -3.041 -1.768 5.371 1.00 88.56 82 GLY A C 1
ATOM 673 O O . GLY A 1 82 ? -3.604 -1.800 6.463 1.00 88.56 82 GLY A O 1
ATOM 674 N N . VAL A 1 83 ? -3.154 -2.753 4.471 1.00 91.00 83 VAL A N 1
ATOM 675 C CA . VAL A 1 83 ? -3.926 -3.978 4.734 1.00 91.00 83 VAL A CA 1
ATOM 676 C C . VAL A 1 83 ? -3.286 -4.768 5.876 1.00 91.00 83 VAL A C 1
ATOM 678 O O . VAL A 1 83 ? -3.971 -5.101 6.839 1.00 91.00 83 VAL A O 1
ATOM 681 N N . GLY A 1 84 ? -1.977 -5.022 5.820 1.00 88.19 84 GLY A N 1
ATOM 682 C CA . GLY A 1 84 ? -1.241 -5.797 6.820 1.00 88.19 84 GLY A CA 1
ATOM 683 C C . GLY A 1 84 ? -1.313 -5.200 8.225 1.00 88.19 84 GLY A C 1
ATOM 684 O O . GLY A 1 84 ? -1.458 -5.945 9.193 1.00 88.19 84 GLY A O 1
ATOM 685 N N . ALA A 1 85 ? -1.309 -3.869 8.339 1.00 87.38 85 ALA A N 1
ATOM 686 C CA . ALA A 1 85 ? -1.406 -3.171 9.620 1.00 87.38 85 ALA A CA 1
ATOM 687 C C . ALA A 1 85 ? -2.728 -3.394 10.365 1.00 87.38 85 ALA A C 1
ATOM 689 O O . ALA A 1 85 ? -2.762 -3.267 11.586 1.00 87.38 85 ALA A O 1
ATOM 690 N N . VAL A 1 86 ? -3.814 -3.699 9.650 1.00 87.81 86 VAL A N 1
ATOM 691 C CA . VAL A 1 86 ? -5.152 -3.837 10.252 1.00 87.81 86 VAL A CA 1
ATOM 692 C C . VAL A 1 86 ? -5.717 -5.243 10.144 1.00 87.81 86 VAL A C 1
ATOM 694 O O . VAL A 1 86 ? -6.572 -5.612 10.944 1.00 87.81 86 VAL A O 1
ATOM 697 N N . LEU A 1 87 ? -5.251 -6.051 9.189 1.00 88.75 87 LEU A N 1
ATOM 698 C CA . LEU A 1 87 ? -5.814 -7.370 8.904 1.00 88.75 87 LEU A CA 1
ATOM 699 C C . LEU A 1 87 ? -5.774 -8.282 10.134 1.00 88.75 87 LEU A C 1
ATOM 701 O O . LEU A 1 87 ? -6.775 -8.915 10.467 1.00 88.75 87 LEU A O 1
ATOM 705 N N . TYR A 1 88 ? -4.644 -8.308 10.843 1.00 86.81 88 TYR A N 1
ATOM 706 C CA . TYR A 1 88 ? -4.493 -9.112 12.055 1.00 86.81 88 TYR A CA 1
ATOM 707 C C . TYR A 1 88 ? -5.457 -8.672 13.165 1.00 86.81 88 TYR A C 1
ATOM 709 O O . TYR A 1 88 ? -6.135 -9.506 13.773 1.00 86.81 88 TYR A O 1
ATOM 717 N N . ASP A 1 89 ? -5.567 -7.365 13.401 1.00 85.50 89 ASP A N 1
ATOM 718 C CA . ASP A 1 89 ? -6.448 -6.804 14.428 1.00 85.50 89 ASP A CA 1
ATOM 719 C C . ASP A 1 89 ? -7.924 -7.051 14.110 1.00 85.50 89 ASP A C 1
ATOM 721 O O . ASP A 1 89 ? -8.713 -7.351 15.008 1.00 85.50 89 ASP A O 1
ATOM 725 N N . LEU A 1 90 ? -8.296 -6.984 12.829 1.00 86.25 90 LEU A N 1
ATOM 726 C CA . LEU A 1 90 ? -9.647 -7.280 12.358 1.00 86.25 90 LEU A CA 1
ATOM 727 C C . LEU A 1 90 ? -10.001 -8.760 12.536 1.00 86.25 90 LEU A C 1
ATOM 729 O O . LEU A 1 90 ? -11.083 -9.068 13.038 1.00 86.25 90 LEU A O 1
ATOM 733 N N . ILE A 1 91 ? -9.086 -9.674 12.191 1.00 88.12 91 ILE A N 1
ATOM 734 C CA . ILE A 1 91 ? -9.288 -11.123 12.360 1.00 88.12 91 ILE A CA 1
ATOM 735 C C . ILE A 1 91 ? -9.380 -11.485 13.847 1.00 88.12 91 ILE A C 1
ATOM 737 O O . ILE A 1 91 ? -10.259 -12.244 14.254 1.00 88.12 91 ILE A O 1
ATOM 741 N N . THR A 1 92 ? -8.504 -10.917 14.676 1.00 87.31 92 THR A N 1
ATOM 742 C CA . THR A 1 92 ? -8.453 -11.210 16.117 1.00 87.31 92 THR A CA 1
ATOM 743 C C . THR A 1 92 ? -9.428 -10.376 16.954 1.00 87.31 92 THR A C 1
ATOM 745 O O . THR A 1 92 ? -9.510 -10.574 18.167 1.00 87.31 92 THR A O 1
ATOM 748 N N . ARG A 1 93 ? -10.182 -9.460 16.324 1.00 81.50 93 ARG A N 1
ATOM 749 C CA . ARG A 1 93 ? -11.092 -8.484 16.957 1.00 81.50 93 ARG A CA 1
ATOM 750 C C . ARG A 1 93 ? -10.442 -7.684 18.091 1.00 81.50 93 ARG A C 1
ATOM 752 O O . ARG A 1 93 ? -11.122 -7.265 19.031 1.00 81.50 93 ARG A O 1
ATOM 759 N N . ARG A 1 94 ? -9.127 -7.467 18.029 1.00 75.56 94 ARG A N 1
ATOM 760 C CA . ARG A 1 94 ? -8.419 -6.676 19.038 1.00 75.56 94 ARG A CA 1
ATOM 761 C C . ARG A 1 94 ? -8.597 -5.189 18.761 1.00 75.56 94 ARG A C 1
ATOM 763 O O .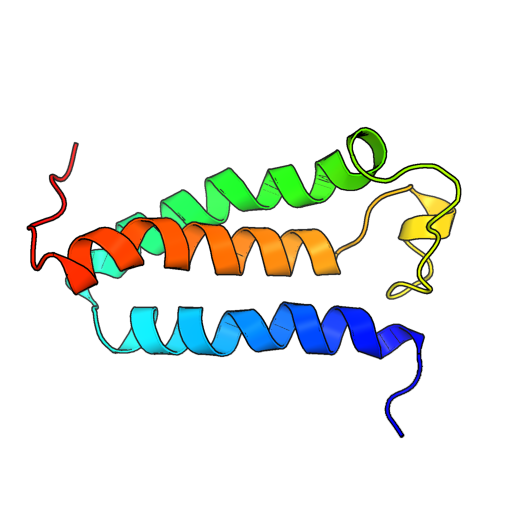 ARG A 1 94 ? -8.676 -4.739 17.615 1.00 75.56 94 ARG A O 1
ATOM 770 N N . LYS A 1 95 ? -8.665 -4.396 19.834 1.00 68.50 95 LYS A N 1
ATOM 771 C CA . LYS A 1 95 ? -8.525 -2.949 19.701 1.00 68.50 95 LYS A CA 1
ATOM 772 C C . LYS A 1 95 ? -7.054 -2.638 19.428 1.00 68.50 95 LYS A C 1
ATOM 774 O O . LYS A 1 95 ? -6.234 -2.871 20.307 1.00 68.50 95 LYS A O 1
ATOM 779 N N . GLN A 1 96 ? -6.750 -2.120 18.238 1.00 63.06 96 GLN A N 1
ATOM 780 C CA . GLN A 1 96 ? -5.454 -1.514 17.945 1.00 63.06 96 GLN A CA 1
ATOM 781 C C . GLN A 1 96 ? -5.196 -0.447 19.006 1.00 63.06 96 GLN A C 1
ATOM 783 O O . GLN A 1 96 ? -6.040 0.431 19.217 1.00 63.06 96 GLN A O 1
ATOM 788 N N . ILE A 1 97 ? -4.091 -0.607 19.721 1.00 58.44 97 ILE A N 1
ATOM 789 C CA . ILE A 1 97 ? -3.644 0.313 20.758 1.00 58.44 97 ILE A CA 1
ATOM 790 C C . ILE A 1 97 ? -3.109 1.535 20.006 1.00 58.44 97 ILE A C 1
ATOM 792 O O . ILE A 1 97 ? -2.152 1.402 19.245 1.00 58.44 97 ILE A O 1
ATOM 796 N N . GLU A 1 98 ? -3.767 2.689 20.136 1.00 55.91 98 GLU A N 1
ATOM 797 C CA . GLU A 1 98 ? -3.179 3.956 19.688 1.00 55.91 98 GLU A CA 1
ATOM 798 C C . GLU A 1 98 ? -1.972 4.228 20.601 1.00 55.91 98 GLU A C 1
ATOM 800 O O . GLU A 1 98 ? -2.146 4.448 21.800 1.00 55.91 98 GLU A O 1
ATOM 805 N N . LEU A 1 99 ? -0.767 4.078 20.042 1.00 49.38 99 LEU A N 1
ATOM 806 C CA . LEU A 1 99 ? 0.518 4.421 20.661 1.00 49.38 99 LEU A CA 1
ATOM 807 C C . LEU A 1 99 ? 0.733 5.936 20.649 1.00 49.38 99 LEU A C 1
ATOM 809 O O . LEU A 1 99 ? 0.418 6.556 19.606 1.00 49.38 99 LEU A O 1
#

pLDDT: mean 78.4, std 12.11, range [49.38, 93.31]